Protein AF-A0A6S7HDP2-F1 (afdb_monomer_lite)

InterPro domains:
  IPR006730 Sestrin [PF04636] (97-173)
  IPR006730 Sestrin [PTHR12474] (50-173)
  IPR029032 AhpD-like [SSF69118] (102-172)

Organism: Paramuricea clavata (NCBI:txid317549)

Foldseek 3Di:
DPPPPVVVVCVCLDLVVLLLQCLDPDPVSNVVSLVSNLVVLVVCLVVVVLVSSVVCLVVLVQQLQPPLDPVSVVSSVVSLVVSVVSVHDHDDDPDDALDPVQPNVNDDDLRPDPDLLSVLSSVVCSVPVDDHSVLVVQSVPNVSSVVVVVVCCCQQPDDDDDDNVVSVVVVVD

pLDDT: mean 84.36, std 14.46, range [34.06, 97.25]

Radius of gyration: 18.59 Å; chains: 1; bounding box: 48×50×51 Å

Sequence (173 aa):
MNQGRKEYIKERDSLHSAILDVHSRDLPRRKYYLNLVCHRAKELASDRQSDVLKGHLPVVLRLASVCPFEDVRKECAKLLQDLKASGEKVPRRVYLGPSSFIPSKEIIPLNGNKDDTDSLLVETFLASGRLTHVHWLMGYHPQYLECFLNTHFYLMRAEGPLQFDWRCYIAIL

Secondary structure (DSSP, 8-state):
--STTTHHHHHHTSHHHHHHTT--S-HHHHHHHHHHHHHHHHHHHHTT-HHHHHHHHHHHHHHHHH-S-HHHHHHHHHHHHHHHHTT------S-SSS-TTS-TTTSPP-TT-TTHHHHHHHHHHHHHS---HHHHHHHTSHHHHHHHHHHHHHHHTSS-SS-HHHHHHHHH-

Structure (mmCIF, N/CA/C/O backbone):
data_AF-A0A6S7HDP2-F1
#
_entry.id   AF-A0A6S7HDP2-F1
#
loop_
_atom_site.group_PDB
_atom_site.id
_atom_site.type_symbol
_atom_site.label_atom_id
_atom_site.label_alt_id
_atom_site.label_comp_id
_atom_site.label_asym_id
_atom_site.label_entity_id
_atom_site.label_seq_id
_atom_site.pdbx_PDB_ins_code
_atom_site.Cartn_x
_atom_site.Cartn_y
_atom_site.Cartn_z
_atom_site.occupancy
_atom_site.B_iso_or_equiv
_atom_site.auth_seq_id
_atom_site.auth_comp_id
_atom_site.auth_asym_id
_atom_site.auth_atom_id
_atom_site.pdbx_PDB_model_num
ATOM 1 N N . MET A 1 1 ? -28.572 28.385 -7.589 1.00 34.88 1 MET A N 1
ATOM 2 C CA . MET A 1 1 ? -27.431 28.217 -8.520 1.00 34.88 1 MET A CA 1
ATOM 3 C C . MET A 1 1 ? -26.096 27.973 -7.786 1.00 34.88 1 MET A C 1
ATOM 5 O O . MET A 1 1 ? -25.082 28.521 -8.176 1.00 34.88 1 MET A O 1
ATOM 9 N N . ASN A 1 2 ? -26.068 27.144 -6.727 1.00 40.72 2 ASN A N 1
ATOM 10 C CA . ASN A 1 2 ? -24.854 26.893 -5.920 1.00 40.72 2 ASN A CA 1
ATOM 11 C C . ASN A 1 2 ? -24.764 25.438 -5.400 1.00 40.72 2 ASN A C 1
ATOM 13 O O . ASN A 1 2 ? -24.209 25.188 -4.335 1.00 40.72 2 ASN A O 1
ATOM 17 N N . GLN A 1 3 ? -25.318 24.470 -6.140 1.00 37.16 3 GLN A N 1
ATOM 18 C CA . GLN A 1 3 ? -25.275 23.053 -5.745 1.00 37.16 3 GLN A CA 1
ATOM 19 C C . GLN A 1 3 ? -24.031 22.329 -6.302 1.00 37.16 3 GLN A C 1
ATOM 21 O O . GLN A 1 3 ? -23.460 21.489 -5.620 1.00 37.16 3 GLN A O 1
ATOM 26 N N . GLY A 1 4 ? -23.529 22.725 -7.480 1.00 34.69 4 GLY A N 1
ATOM 27 C CA . GLY A 1 4 ? -22.454 22.000 -8.180 1.00 34.69 4 GLY A CA 1
ATOM 28 C C . GLY A 1 4 ? -21.023 22.235 -7.676 1.00 34.69 4 GLY A C 1
ATOM 29 O O . GLY A 1 4 ? -20.118 21.513 -8.068 1.00 34.69 4 GLY A O 1
ATOM 30 N N . ARG A 1 5 ? -20.772 23.221 -6.800 1.00 34.06 5 ARG A N 1
ATOM 31 C CA . ARG A 1 5 ? -19.403 23.537 -6.326 1.00 34.06 5 ARG A CA 1
ATOM 32 C C . ARG A 1 5 ? -19.006 22.808 -5.037 1.00 34.06 5 ARG A C 1
ATOM 34 O O . ARG A 1 5 ? -17.823 22.751 -4.721 1.00 34.06 5 ARG A O 1
ATOM 41 N N . LYS A 1 6 ? -19.974 22.251 -4.296 1.00 35.22 6 LYS A N 1
ATOM 42 C CA . LYS A 1 6 ? -19.721 21.494 -3.055 1.00 35.22 6 LYS A CA 1
ATOM 43 C C . LYS A 1 6 ? -19.399 20.015 -3.300 1.00 35.22 6 LYS A C 1
ATOM 45 O O . LYS A 1 6 ? -18.773 19.401 -2.444 1.00 35.22 6 LYS A O 1
ATOM 50 N N . GLU A 1 7 ? -19.783 19.457 -4.448 1.00 36.72 7 GLU A N 1
ATOM 51 C CA . GLU A 1 7 ? -19.495 18.056 -4.792 1.00 36.72 7 GLU A CA 1
ATOM 52 C C . GLU A 1 7 ? -18.032 17.858 -5.218 1.00 36.72 7 GLU A C 1
ATOM 54 O O . GLU A 1 7 ? -17.372 16.962 -4.703 1.00 36.72 7 GLU A O 1
ATOM 59 N N . TYR A 1 8 ? -17.467 18.779 -6.007 1.00 35.41 8 TYR A N 1
ATOM 60 C CA . TYR A 1 8 ? -16.063 18.712 -6.450 1.00 35.41 8 TYR A CA 1
ATOM 61 C C . TYR A 1 8 ? -15.020 18.824 -5.321 1.00 35.41 8 TYR A C 1
ATOM 63 O O . TYR A 1 8 ? -13.899 18.339 -5.466 1.00 35.41 8 TYR A O 1
ATOM 71 N N . ILE A 1 9 ? -15.357 19.462 -4.193 1.00 39.47 9 ILE A N 1
ATOM 72 C CA . ILE A 1 9 ? -14.437 19.608 -3.048 1.00 39.47 9 ILE A CA 1
ATOM 73 C C . ILE A 1 9 ? -14.498 18.369 -2.137 1.00 39.47 9 ILE A C 1
ATOM 75 O O . ILE A 1 9 ? -13.475 17.953 -1.599 1.00 39.47 9 ILE A O 1
ATOM 79 N N . LYS A 1 10 ? -15.658 17.700 -2.041 1.00 44.47 10 LYS A N 1
ATOM 80 C CA . LYS A 1 10 ? -15.807 16.458 -1.260 1.00 44.47 10 LYS A CA 1
ATOM 81 C C . LYS A 1 10 ? -14.978 15.292 -1.809 1.00 44.47 10 LYS A C 1
ATOM 83 O O . LYS A 1 10 ? -14.533 14.462 -1.023 1.00 44.47 10 LYS A O 1
ATOM 88 N N . GLU A 1 11 ? -14.744 15.229 -3.120 1.00 46.50 11 GLU A N 1
ATOM 89 C CA . GLU A 1 11 ? -13.929 14.165 -3.731 1.00 46.50 11 GLU A CA 1
ATOM 90 C C . GLU A 1 11 ? -12.430 14.302 -3.427 1.00 46.50 11 GLU A C 1
ATOM 92 O O . GLU A 1 11 ? -11.774 13.304 -3.114 1.00 46.50 11 GLU A O 1
ATOM 97 N N . ARG A 1 12 ? -11.885 15.530 -3.456 1.00 44.88 12 ARG A N 1
ATOM 98 C CA . ARG A 1 12 ? -10.464 15.786 -3.150 1.00 44.88 12 ARG A CA 1
ATOM 99 C C . ARG A 1 12 ? -10.124 15.711 -1.661 1.00 44.88 12 ARG A C 1
ATOM 101 O O . ARG A 1 12 ? -8.966 15.450 -1.347 1.00 44.88 12 ARG A O 1
ATOM 108 N N . ASP A 1 13 ? -11.115 15.832 -0.780 1.00 53.59 13 ASP A N 1
ATOM 109 C CA . ASP A 1 13 ? -10.972 15.685 0.678 1.00 53.59 13 ASP A CA 1
ATOM 110 C C . ASP A 1 13 ? -11.352 14.286 1.199 1.00 53.59 13 ASP A C 1
ATOM 112 O O . ASP A 1 13 ? -11.446 14.065 2.412 1.00 53.59 13 ASP A O 1
ATOM 116 N N . SER A 1 14 ? -11.595 13.334 0.294 1.00 74.50 14 SER A N 1
ATOM 117 C CA . SER A 1 14 ? -11.957 11.968 0.659 1.00 74.50 14 SER A CA 1
ATOM 118 C C . SER A 1 14 ? -10.799 11.239 1.354 1.00 74.50 14 SER A C 1
ATOM 120 O O . SER A 1 14 ? -9.619 11.474 1.093 1.00 74.50 14 SER A O 1
ATOM 122 N N . LEU A 1 15 ? -11.119 10.280 2.230 1.00 80.81 15 LEU A N 1
ATOM 123 C CA . LEU A 1 15 ? -10.102 9.403 2.826 1.00 80.81 15 LEU A CA 1
ATOM 124 C C . LEU A 1 15 ? -9.263 8.703 1.736 1.00 80.81 15 LEU A C 1
ATOM 126 O O . LEU A 1 15 ? -8.079 8.439 1.930 1.00 80.81 15 LEU A O 1
ATOM 130 N N . HIS A 1 16 ? -9.865 8.446 0.573 1.00 82.56 16 HIS A N 1
ATOM 131 C CA . HIS A 1 16 ? -9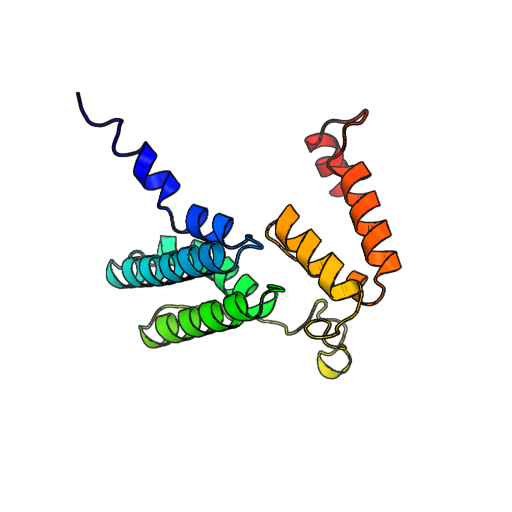.202 7.854 -0.581 1.00 82.56 16 HIS A CA 1
ATOM 132 C C . HIS A 1 16 ? -8.098 8.744 -1.167 1.00 82.56 16 HIS A C 1
ATOM 134 O O . HIS A 1 16 ? -6.973 8.270 -1.324 1.00 82.56 16 HIS A O 1
ATOM 140 N N . SER A 1 17 ? -8.384 10.018 -1.458 1.00 83.31 17 SER A N 1
ATOM 141 C CA . SER A 1 17 ? -7.381 10.947 -1.999 1.00 83.31 17 SER A CA 1
ATOM 142 C C . SER A 1 17 ? -6.245 11.177 -1.005 1.00 83.31 17 SER A C 1
ATOM 144 O O . SER A 1 17 ? -5.077 11.110 -1.383 1.00 83.31 17 SER A O 1
ATOM 146 N N . ALA A 1 18 ? -6.573 11.325 0.282 1.00 82.94 18 ALA A N 1
ATOM 147 C CA . ALA A 1 18 ? -5.572 11.479 1.331 1.00 82.94 18 ALA A CA 1
ATOM 148 C C . ALA A 1 18 ? -4.621 10.272 1.396 1.00 82.94 18 ALA A C 1
ATOM 150 O O . ALA A 1 18 ? -3.416 10.457 1.528 1.00 82.94 18 ALA A O 1
ATOM 151 N N . ILE A 1 19 ? -5.138 9.045 1.244 1.00 84.81 19 ILE A N 1
ATOM 152 C CA . ILE A 1 19 ? -4.326 7.819 1.178 1.00 84.81 19 ILE A CA 1
ATOM 153 C C . ILE A 1 19 ? -3.433 7.793 -0.072 1.00 84.81 19 ILE A C 1
ATOM 155 O O . ILE A 1 19 ? -2.290 7.345 0.014 1.00 84.81 19 ILE A O 1
ATOM 159 N N . LEU A 1 20 ? -3.924 8.257 -1.225 1.00 83.44 20 LEU A N 1
ATOM 160 C CA . LEU A 1 20 ? -3.129 8.321 -2.457 1.00 83.44 20 LEU A CA 1
ATOM 161 C C . LEU A 1 20 ? -1.955 9.300 -2.342 1.00 83.44 20 LEU A C 1
ATOM 163 O O . LEU A 1 20 ? -0.888 9.035 -2.889 1.00 83.44 20 LEU A O 1
ATOM 167 N N . ASP A 1 21 ? -2.115 10.381 -1.586 1.00 84.25 21 ASP A N 1
ATOM 168 C CA . ASP A 1 21 ? -1.072 11.390 -1.402 1.00 84.25 21 ASP A CA 1
ATOM 169 C C . ASP A 1 21 ? -0.031 11.031 -0.316 1.00 84.25 21 ASP A C 1
ATOM 171 O O . ASP A 1 21 ? 0.993 11.709 -0.183 1.00 84.25 21 ASP A O 1
ATOM 175 N N . VAL A 1 22 ? -0.222 9.930 0.429 1.00 85.50 22 VAL A N 1
ATOM 176 C CA . VAL A 1 22 ? 0.789 9.404 1.375 1.00 85.50 22 VAL A CA 1
ATOM 177 C C . VAL A 1 22 ? 2.055 8.922 0.645 1.00 85.50 22 VAL A C 1
ATOM 179 O O . VAL A 1 22 ? 3.131 8.867 1.243 1.00 85.50 22 VAL A O 1
ATOM 182 N N . HIS A 1 23 ? 1.973 8.634 -0.658 1.00 84.00 23 HIS A N 1
ATOM 183 C CA . HIS A 1 23 ? 3.071 8.138 -1.501 1.00 84.00 23 HIS A CA 1
ATOM 184 C C . HIS A 1 23 ? 4.116 9.212 -1.875 1.00 84.00 23 HIS A C 1
ATOM 186 O O . HIS A 1 23 ? 4.670 9.198 -2.968 1.00 84.00 23 HIS A O 1
ATOM 192 N N . SER A 1 24 ? 4.404 10.160 -0.983 1.00 85.25 24 SER A N 1
ATOM 193 C CA . SER A 1 24 ? 5.358 11.247 -1.224 1.00 85.25 24 SER A CA 1
ATOM 194 C C . SER A 1 24 ? 6.729 10.951 -0.612 1.00 85.25 24 SER A C 1
ATOM 196 O O . SER A 1 24 ? 6.823 10.541 0.548 1.00 85.25 24 SER A O 1
ATOM 198 N N . ARG A 1 25 ? 7.811 11.246 -1.349 1.00 85.31 25 ARG A N 1
ATOM 199 C CA . ARG A 1 25 ? 9.178 11.264 -0.789 1.00 85.31 25 ARG A CA 1
ATOM 200 C C . ARG A 1 25 ? 9.351 12.348 0.265 1.00 85.31 25 ARG A C 1
ATOM 202 O O . ARG A 1 25 ? 10.029 12.121 1.265 1.00 85.31 25 ARG A O 1
ATOM 209 N N . ASP A 1 26 ? 8.729 13.500 0.035 1.00 89.56 26 ASP A N 1
ATOM 210 C CA . ASP A 1 26 ? 8.846 14.662 0.905 1.00 89.56 26 ASP A CA 1
ATOM 211 C C . ASP A 1 26 ? 8.210 14.395 2.277 1.00 89.56 26 ASP A C 1
ATOM 213 O O . ASP A 1 26 ? 7.025 14.057 2.370 1.00 89.56 26 ASP A O 1
ATOM 217 N N . LEU A 1 27 ? 9.021 14.536 3.328 1.00 88.50 27 LEU A N 1
AT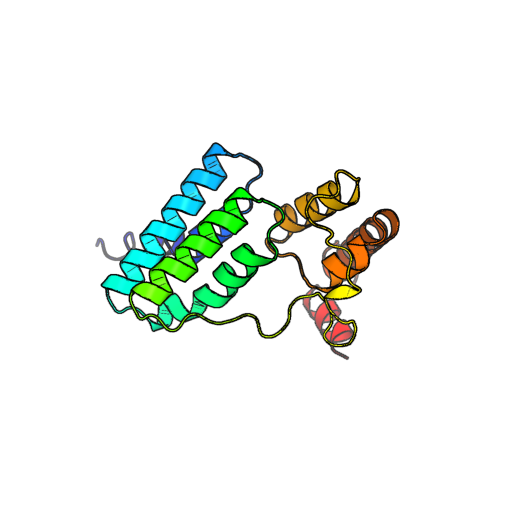OM 218 C CA . LEU A 1 27 ? 8.671 14.246 4.720 1.00 88.50 27 LEU A CA 1
ATOM 219 C C . LEU A 1 27 ? 7.548 15.168 5.235 1.00 88.50 27 LEU A C 1
ATOM 221 O O . LEU A 1 27 ? 6.536 14.641 5.704 1.00 88.50 27 LEU A O 1
ATOM 225 N N . PRO A 1 28 ? 7.666 16.511 5.143 1.00 90.25 28 PRO A N 1
ATOM 226 C CA . PRO A 1 28 ? 6.587 17.446 5.454 1.00 90.25 28 PRO A CA 1
ATOM 227 C C . PRO A 1 28 ? 5.261 17.093 4.784 1.00 90.25 28 PRO A C 1
ATOM 229 O O . PRO A 1 28 ? 4.243 16.963 5.471 1.00 90.25 28 PRO A O 1
ATOM 232 N N . ARG A 1 29 ? 5.276 16.881 3.462 1.00 90.56 29 ARG A N 1
ATOM 233 C CA . ARG A 1 29 ? 4.072 16.528 2.708 1.00 90.56 29 ARG A CA 1
ATOM 234 C C . ARG A 1 29 ? 3.474 15.212 3.198 1.00 90.56 29 ARG A C 1
ATOM 236 O O . ARG A 1 29 ? 2.293 15.168 3.531 1.00 90.56 29 ARG A O 1
ATOM 243 N N . ARG A 1 30 ? 4.279 14.154 3.317 1.00 91.81 30 ARG A N 1
ATOM 244 C CA . ARG A 1 30 ? 3.806 12.841 3.783 1.00 91.81 30 ARG A CA 1
ATOM 245 C C . ARG A 1 30 ? 3.219 12.912 5.192 1.00 91.81 30 ARG A C 1
ATOM 247 O O . ARG A 1 30 ? 2.145 12.366 5.430 1.00 91.81 30 ARG A O 1
ATOM 254 N N . LYS A 1 31 ? 3.867 13.639 6.107 1.00 91.12 31 LYS A N 1
ATOM 255 C CA . LYS A 1 31 ? 3.380 13.846 7.479 1.00 91.12 31 LYS A CA 1
ATOM 256 C C . LYS A 1 31 ? 2.040 14.582 7.510 1.00 91.12 31 LYS A C 1
ATOM 258 O O . LYS A 1 31 ? 1.162 14.206 8.283 1.00 91.12 31 LYS A O 1
ATOM 263 N N . TYR A 1 32 ? 1.865 15.600 6.667 1.00 91.62 32 TYR A N 1
ATOM 264 C CA . TYR A 1 32 ? 0.590 16.307 6.529 1.00 91.62 32 TYR A CA 1
ATOM 265 C C . TYR A 1 32 ? -0.540 15.355 6.113 1.00 91.62 32 TYR A C 1
ATOM 267 O O . TYR A 1 32 ? -1.564 15.288 6.795 1.00 91.62 32 TYR A O 1
ATOM 275 N N . TYR A 1 33 ? -0.331 14.556 5.062 1.00 91.31 33 TYR A N 1
ATOM 276 C CA . TYR A 1 33 ? -1.345 13.609 4.591 1.00 91.31 33 TYR A CA 1
ATOM 277 C C . TYR A 1 33 ? -1.601 12.458 5.567 1.00 91.31 33 TYR A C 1
ATOM 279 O O . TYR A 1 33 ? -2.749 12.063 5.740 1.00 91.31 33 TYR A O 1
ATOM 287 N N . LEU A 1 34 ? -0.582 11.965 6.277 1.00 92.25 34 LEU A N 1
ATOM 288 C CA . LEU A 1 34 ? -0.775 10.983 7.351 1.00 92.25 34 LEU A CA 1
ATOM 289 C C . LEU A 1 34 ? -1.666 11.530 8.471 1.00 92.25 34 LEU A C 1
ATOM 291 O O . LEU A 1 34 ? -2.604 10.856 8.895 1.00 92.25 34 LEU A O 1
ATOM 295 N N . ASN A 1 35 ? -1.424 12.767 8.910 1.00 91.94 35 ASN A N 1
ATOM 296 C CA . ASN A 1 35 ? -2.272 13.416 9.909 1.00 91.94 35 ASN A CA 1
ATOM 297 C C . ASN A 1 35 ? -3.707 13.595 9.401 1.00 91.94 35 ASN A C 1
ATOM 299 O O . ASN A 1 35 ? -4.654 13.364 10.153 1.00 91.94 35 ASN A O 1
ATOM 303 N N . LEU A 1 36 ? -3.871 13.953 8.124 1.00 91.69 36 LEU A N 1
ATOM 304 C CA . LEU A 1 36 ? -5.180 14.076 7.488 1.00 91.69 36 LEU A CA 1
ATOM 305 C C . LEU A 1 36 ? -5.919 12.729 7.451 1.00 91.69 36 LEU A C 1
ATOM 307 O O . LEU A 1 36 ? -7.082 12.667 7.844 1.00 91.69 36 LEU A O 1
ATOM 311 N N . VAL A 1 37 ? -5.242 11.643 7.062 1.00 91.75 37 VAL A N 1
ATOM 312 C CA . VAL A 1 37 ? -5.790 10.274 7.087 1.00 91.75 37 VAL A CA 1
ATOM 313 C C . VAL A 1 37 ? -6.232 9.896 8.501 1.00 91.75 37 VAL A C 1
ATOM 315 O O . VAL A 1 37 ? -7.351 9.416 8.682 1.00 91.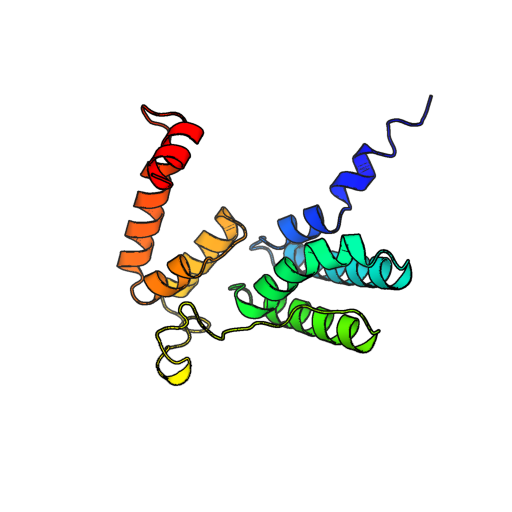75 37 VAL A O 1
ATOM 318 N N . CYS A 1 38 ? -5.399 10.155 9.512 1.00 91.75 38 CYS A N 1
ATOM 319 C CA . CYS A 1 38 ? -5.730 9.880 10.910 1.00 91.75 38 CYS A CA 1
ATOM 320 C C . CYS A 1 38 ? -6.948 10.679 11.393 1.00 91.75 38 CYS A C 1
ATOM 322 O O . CYS A 1 38 ? -7.836 10.110 12.028 1.00 91.75 38 CYS A O 1
ATOM 324 N N . HIS A 1 39 ? -7.010 11.977 11.084 1.00 91.12 39 HIS A N 1
ATOM 325 C CA . HIS A 1 39 ? -8.140 12.833 11.442 1.00 91.12 39 HIS A CA 1
ATOM 326 C C . HIS A 1 39 ? -9.436 12.337 10.792 1.00 91.12 39 HIS A C 1
ATOM 328 O O . HIS A 1 39 ? -10.421 12.095 11.486 1.00 91.12 39 HIS A O 1
ATOM 334 N N . ARG A 1 40 ? -9.425 12.116 9.471 1.00 88.56 40 ARG A N 1
ATOM 335 C CA . ARG A 1 40 ? -10.607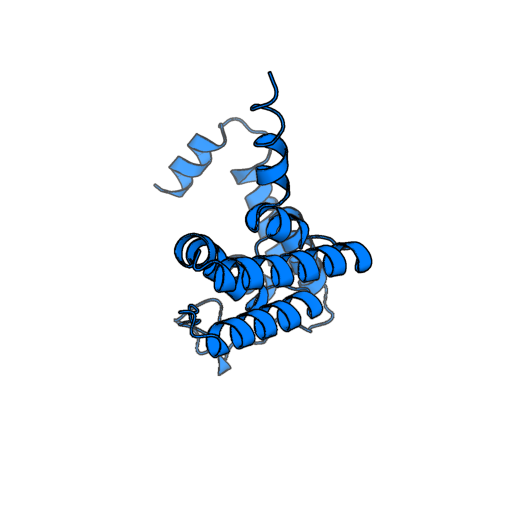 11.672 8.717 1.00 88.56 40 ARG A CA 1
ATOM 336 C C . ARG A 1 40 ? -11.081 10.288 9.137 1.00 88.56 40 ARG A C 1
ATOM 338 O O . ARG A 1 40 ? -12.278 10.071 9.267 1.00 88.56 40 ARG A O 1
ATOM 345 N N . ALA A 1 41 ? -10.171 9.354 9.396 1.00 89.12 41 ALA A N 1
ATOM 346 C CA . ALA A 1 41 ? -10.554 8.028 9.873 1.00 89.12 41 ALA A CA 1
ATOM 347 C C . ALA A 1 41 ? -11.254 8.082 11.246 1.00 89.12 41 ALA A C 1
ATOM 349 O O . ALA A 1 41 ? -12.218 7.350 11.464 1.00 89.12 41 ALA A O 1
ATOM 350 N N . LYS A 1 42 ? -10.811 8.968 12.151 1.00 89.50 42 LYS A N 1
ATOM 351 C CA . LYS A 1 42 ? -11.448 9.182 13.465 1.00 89.50 42 LYS A CA 1
ATOM 352 C C . LYS A 1 42 ? -12.791 9.905 13.358 1.00 89.50 42 LYS A C 1
ATOM 354 O O . LYS A 1 42 ? -13.730 9.545 14.065 1.00 89.50 42 LYS A O 1
ATOM 359 N N . GLU A 1 43 ? -12.897 10.881 12.462 1.00 89.31 43 GLU A N 1
ATOM 360 C CA . GLU A 1 43 ? -14.154 11.565 12.134 1.00 89.31 43 GLU A CA 1
ATOM 361 C C . GLU A 1 43 ? -15.195 10.566 11.607 1.00 89.31 43 GLU A C 1
ATOM 363 O O . GLU A 1 43 ? -16.278 10.460 12.171 1.00 89.31 43 GLU A O 1
ATOM 368 N N . LEU A 1 44 ? -14.827 9.719 10.637 1.00 86.31 44 LEU A N 1
ATOM 369 C CA . LEU A 1 44 ? -15.716 8.683 10.090 1.00 86.31 44 LEU A CA 1
ATOM 370 C C . LEU A 1 44 ? -16.158 7.649 11.136 1.00 86.31 44 LEU A C 1
ATOM 372 O O . LEU A 1 44 ? -17.299 7.184 11.094 1.00 86.31 44 LEU A O 1
ATOM 376 N N . ALA A 1 45 ? -15.274 7.294 12.073 1.00 85.94 45 ALA A N 1
ATOM 377 C CA . ALA A 1 45 ? -15.621 6.426 13.199 1.00 85.94 45 ALA A CA 1
ATOM 378 C C . ALA A 1 45 ? -16.611 7.109 14.164 1.00 85.94 45 ALA A C 1
ATOM 380 O O . ALA A 1 45 ? -17.535 6.471 14.665 1.00 85.94 45 ALA A O 1
ATOM 381 N N . SER A 1 46 ? -16.457 8.418 14.390 1.00 85.88 46 SER A N 1
ATOM 382 C CA . SER A 1 46 ? -17.327 9.201 15.282 1.00 85.88 46 SER A CA 1
ATOM 383 C C . SER A 1 46 ? -18.713 9.428 14.672 1.00 85.88 46 SER A C 1
ATOM 385 O O . SER A 1 46 ? -19.727 9.253 15.349 1.00 85.88 46 SER A O 1
ATOM 387 N N . ASP A 1 47 ? -18.762 9.707 13.368 1.00 83.94 47 ASP A N 1
ATOM 388 C CA . ASP A 1 47 ? -19.986 9.934 12.588 1.00 83.94 47 ASP A CA 1
ATOM 389 C C . ASP A 1 47 ? -20.761 8.639 12.276 1.00 83.94 47 ASP A C 1
ATOM 391 O O . ASP A 1 47 ? -21.751 8.658 11.542 1.00 83.94 47 ASP A O 1
ATOM 395 N N . ARG A 1 48 ? -20.320 7.493 12.819 1.00 76.81 48 ARG A N 1
ATOM 396 C CA . ARG A 1 48 ? -20.880 6.151 12.572 1.00 76.81 48 ARG A CA 1
ATOM 397 C C . ARG A 1 48 ? -20.914 5.759 11.089 1.00 76.81 48 ARG A C 1
ATOM 399 O O . ARG A 1 48 ? -21.681 4.878 10.698 1.00 76.81 48 ARG A O 1
ATOM 406 N N . GLN A 1 49 ? -20.041 6.331 10.259 1.00 77.81 49 GLN A N 1
ATOM 407 C CA . GLN A 1 49 ? -19.874 5.963 8.847 1.00 77.81 49 GLN A CA 1
ATOM 408 C C . GLN A 1 49 ? -18.963 4.734 8.698 1.00 77.81 49 GLN A C 1
ATOM 410 O O . GLN A 1 49 ? -17.999 4.716 7.926 1.00 77.81 49 GLN A O 1
ATOM 415 N N . SER A 1 50 ? -19.281 3.679 9.453 1.00 78.19 50 SER A N 1
ATOM 416 C CA . SER A 1 50 ? -18.445 2.481 9.578 1.00 78.19 50 SER A CA 1
ATOM 417 C C . SER A 1 50 ? -18.269 1.757 8.235 1.00 78.19 50 SER A C 1
ATOM 419 O O . SER A 1 50 ? -17.226 1.161 7.996 1.00 78.19 50 SER A O 1
ATOM 421 N N . ASP A 1 51 ? -19.226 1.844 7.307 1.00 82.06 51 ASP A N 1
ATOM 422 C CA . ASP A 1 51 ? -19.123 1.155 6.011 1.00 82.06 51 ASP A CA 1
ATOM 423 C C . ASP A 1 51 ? -18.117 1.806 5.055 1.00 82.06 51 ASP A C 1
ATOM 425 O O . ASP A 1 51 ? -17.320 1.104 4.429 1.00 82.06 51 ASP A O 1
ATOM 429 N N . VAL A 1 52 ? -18.073 3.142 5.010 1.00 84.50 52 VAL A N 1
ATOM 430 C CA . VAL A 1 52 ? -17.051 3.877 4.247 1.00 84.50 52 VAL A CA 1
ATOM 431 C C . VAL A 1 52 ? -15.675 3.614 4.853 1.00 84.50 52 VAL A C 1
ATOM 433 O O . VAL A 1 52 ? -14.727 3.283 4.139 1.00 84.50 52 VAL A O 1
ATOM 436 N N . LEU A 1 53 ? -15.572 3.675 6.185 1.00 87.19 53 LEU A N 1
ATOM 437 C CA . LEU A 1 53 ? -14.330 3.387 6.896 1.00 87.19 53 LEU A CA 1
ATOM 438 C C . LEU A 1 53 ? -13.831 1.962 6.604 1.00 87.19 53 LEU A C 1
ATOM 440 O O . LEU A 1 53 ? -12.672 1.791 6.217 1.00 87.19 53 LEU A O 1
ATOM 444 N N . LYS A 1 54 ? -14.704 0.947 6.699 1.00 87.94 54 LYS A N 1
ATOM 445 C CA . LYS A 1 54 ? -14.388 -0.464 6.401 1.00 87.94 54 LYS A CA 1
ATOM 446 C C . LYS A 1 54 ? -13.798 -0.659 5.007 1.00 87.94 54 LYS A C 1
ATOM 448 O O . LYS A 1 54 ? -12.893 -1.480 4.867 1.00 87.94 54 LYS A O 1
ATOM 453 N N . GLY A 1 55 ? -14.255 0.094 4.004 1.00 89.06 55 GLY A N 1
ATOM 454 C CA . GLY A 1 55 ? -13.699 0.042 2.647 1.00 89.06 55 GLY A CA 1
ATOM 455 C C . GLY A 1 55 ? -12.215 0.426 2.579 1.00 89.06 55 GLY A C 1
ATOM 456 O O . GLY A 1 55 ? -11.468 -0.100 1.752 1.00 89.06 55 GLY A O 1
ATOM 457 N N . HIS A 1 56 ? 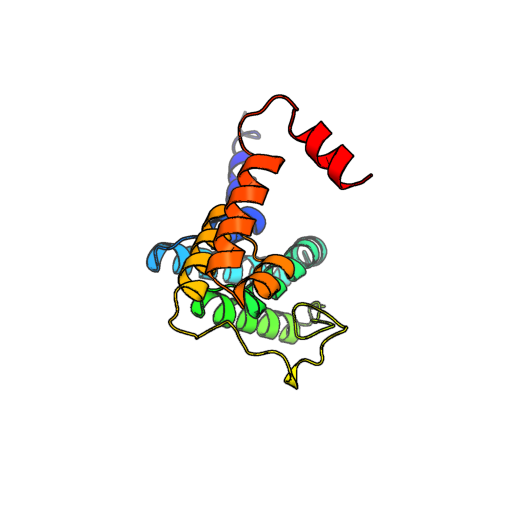-11.752 1.284 3.491 1.00 90.19 56 HIS A N 1
ATOM 458 C CA . HIS A 1 56 ? -10.381 1.799 3.507 1.00 90.19 56 HIS A CA 1
ATOM 459 C C . HIS A 1 56 ? -9.458 1.102 4.516 1.00 90.19 56 HIS A C 1
ATOM 461 O O . HIS A 1 56 ? -8.238 1.101 4.321 1.00 90.19 56 HIS A O 1
ATOM 467 N N . LEU A 1 57 ? -9.997 0.447 5.551 1.00 92.06 57 LEU A N 1
ATOM 468 C CA . LEU A 1 57 ? -9.189 -0.248 6.564 1.00 92.06 57 LEU A CA 1
ATOM 469 C C . LEU A 1 57 ? -8.196 -1.285 5.999 1.00 92.06 57 LEU A C 1
ATOM 471 O O . LEU A 1 57 ? -7.073 -1.337 6.502 1.00 92.06 57 LEU A O 1
ATOM 475 N N . PRO A 1 58 ? -8.509 -2.079 4.951 1.00 91.94 58 PRO A N 1
ATOM 476 C CA . PRO A 1 58 ? -7.528 -2.985 4.351 1.00 91.94 58 PRO A CA 1
ATOM 477 C C . PRO A 1 58 ? -6.322 -2.256 3.750 1.00 91.94 58 PRO A C 1
ATOM 479 O O . PRO A 1 58 ? -5.202 -2.770 3.776 1.00 91.94 58 PRO A O 1
ATOM 482 N N . VAL A 1 59 ? -6.532 -1.051 3.213 1.00 91.75 59 VAL A N 1
ATOM 483 C CA . VAL A 1 59 ? -5.452 -0.225 2.665 1.00 91.75 59 VAL A CA 1
ATOM 484 C C . VAL A 1 59 ? -4.581 0.321 3.791 1.00 91.75 59 VAL A C 1
ATOM 486 O O . VAL A 1 59 ? -3.361 0.197 3.714 1.00 91.75 59 VAL A O 1
ATOM 489 N N . VAL A 1 60 ? -5.192 0.825 4.867 1.00 93.19 60 VAL A N 1
ATOM 490 C CA . VAL A 1 60 ? -4.471 1.289 6.065 1.00 93.19 60 VAL A CA 1
ATOM 491 C C . VAL A 1 60 ? -3.679 0.143 6.708 1.00 93.19 60 VAL A C 1
ATOM 493 O O . VAL A 1 60 ? -2.507 0.315 7.034 1.00 93.19 60 VAL A O 1
ATOM 496 N N . LEU A 1 61 ? -4.261 -1.057 6.811 1.00 93.44 61 LEU A N 1
ATOM 497 C CA . LEU A 1 61 ? -3.574 -2.262 7.296 1.00 93.44 61 LEU A CA 1
ATOM 498 C C . LEU A 1 61 ? -2.376 -2.641 6.420 1.00 93.44 61 LEU A C 1
ATOM 500 O O . LEU A 1 61 ? -1.315 -3.011 6.932 1.00 93.44 61 LEU A O 1
ATOM 504 N N . ARG A 1 62 ? -2.520 -2.540 5.095 1.00 90.94 62 ARG A N 1
ATOM 505 C CA . ARG A 1 62 ? -1.416 -2.774 4.159 1.00 90.94 62 ARG A CA 1
ATOM 506 C C . ARG A 1 62 ? -0.299 -1.750 4.357 1.00 90.94 62 ARG A C 1
ATOM 508 O O . ARG A 1 62 ? 0.860 -2.145 4.425 1.00 90.94 62 ARG A O 1
ATOM 515 N N . LEU A 1 63 ? -0.631 -0.465 4.485 1.00 91.75 63 LEU A N 1
ATOM 516 C CA . LEU A 1 63 ? 0.351 0.593 4.738 1.00 91.75 63 LEU A CA 1
ATOM 517 C C . LEU A 1 63 ? 1.074 0.383 6.074 1.00 91.75 63 LEU A C 1
ATOM 519 O O . LEU A 1 63 ? 2.299 0.445 6.110 1.00 91.75 63 LEU A O 1
ATOM 523 N N . ALA A 1 64 ? 0.346 0.015 7.131 1.00 92.50 64 ALA A N 1
ATOM 524 C CA . ALA A 1 64 ? 0.915 -0.297 8.443 1.00 92.50 64 ALA A CA 1
ATOM 525 C C . ALA A 1 64 ? 1.940 -1.447 8.409 1.00 92.50 64 ALA A C 1
ATOM 527 O O . ALA A 1 64 ? 2.867 -1.478 9.213 1.00 92.50 64 ALA A O 1
ATOM 528 N N . SER A 1 65 ? 1.776 -2.405 7.491 1.00 88.25 65 SER A N 1
ATOM 529 C CA . SER A 1 65 ? 2.563 -3.644 7.479 1.00 88.25 65 SER A CA 1
ATOM 530 C C . SER A 1 65 ? 3.640 -3.717 6.397 1.00 88.25 65 SER A C 1
ATOM 532 O O . SER A 1 65 ? 4.642 -4.398 6.602 1.00 88.25 65 SER A O 1
ATOM 534 N N . VAL A 1 66 ? 3.438 -3.062 5.252 1.00 86.50 66 VAL A N 1
ATOM 535 C CA . VAL A 1 66 ? 4.231 -3.292 4.029 1.00 86.50 66 VAL A CA 1
ATOM 536 C C . VAL A 1 66 ? 4.809 -1.997 3.443 1.00 86.50 66 VAL A C 1
ATOM 538 O O . VAL A 1 66 ? 5.669 -2.060 2.574 1.00 86.50 66 VAL A O 1
ATOM 541 N N . CYS A 1 67 ? 4.375 -0.813 3.891 1.00 89.75 67 CYS A N 1
ATOM 542 C CA . CYS A 1 67 ? 4.933 0.451 3.392 1.00 89.75 67 CYS A CA 1
ATOM 543 C C . CYS A 1 67 ? 6.451 0.514 3.650 1.00 89.75 67 CYS A C 1
ATOM 545 O O . CYS A 1 67 ? 6.852 0.165 4.762 1.00 89.75 67 CYS A O 1
ATOM 547 N N . PRO A 1 68 ? 7.292 0.967 2.699 1.00 89.62 68 PRO A N 1
ATOM 548 C CA . PRO A 1 68 ? 8.735 1.093 2.924 1.00 89.62 68 PRO A CA 1
ATOM 549 C C . PRO A 1 68 ? 9.075 2.209 3.927 1.00 89.62 68 PRO A C 1
ATOM 551 O O . PRO A 1 68 ? 10.053 2.109 4.666 1.00 89.62 68 PRO A O 1
ATOM 554 N N . PHE A 1 69 ? 8.221 3.229 4.044 1.00 90.56 69 PHE A N 1
ATOM 555 C CA . PHE A 1 69 ? 8.394 4.334 4.986 1.00 90.56 69 PHE A CA 1
ATOM 556 C C . PHE A 1 69 ? 7.994 3.943 6.415 1.00 90.56 69 PHE A C 1
ATOM 558 O O . PHE A 1 69 ? 6.841 3.598 6.689 1.00 90.56 69 PHE A O 1
ATOM 565 N N . GLU A 1 70 ? 8.945 4.016 7.347 1.00 89.75 70 GLU A N 1
ATOM 566 C CA . GLU A 1 70 ? 8.734 3.633 8.747 1.00 89.75 70 GLU A CA 1
ATOM 567 C C . GLU A 1 70 ? 7.714 4.526 9.467 1.00 89.75 70 GLU A C 1
ATOM 569 O O . GLU A 1 70 ? 6.902 4.024 10.247 1.00 89.75 70 GLU A O 1
ATOM 574 N N . ASP A 1 71 ? 7.714 5.828 9.181 1.00 91.56 71 ASP A N 1
ATOM 575 C CA . ASP A 1 71 ? 6.762 6.791 9.739 1.00 91.56 71 ASP A CA 1
ATOM 576 C C . ASP A 1 71 ? 5.319 6.438 9.356 1.00 91.56 71 ASP A C 1
ATOM 578 O O . ASP A 1 71 ? 4.447 6.377 10.222 1.00 91.56 71 ASP A O 1
ATOM 582 N N . VAL A 1 72 ? 5.085 6.081 8.089 1.00 92.94 72 VAL A N 1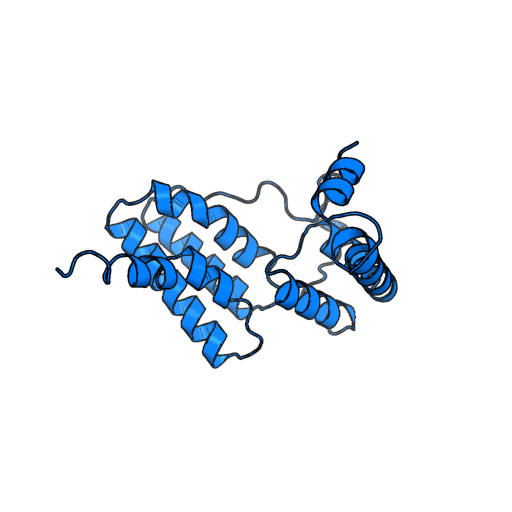
ATOM 583 C CA . VAL A 1 72 ? 3.774 5.610 7.618 1.00 92.94 72 VAL A CA 1
ATOM 584 C C . VAL A 1 72 ? 3.366 4.331 8.346 1.00 92.94 72 VAL A C 1
ATOM 586 O O . VAL A 1 72 ? 2.228 4.222 8.803 1.00 92.94 72 VAL A O 1
ATOM 589 N N . ARG A 1 73 ? 4.286 3.364 8.491 1.00 92.56 73 ARG A N 1
ATOM 590 C CA . ARG A 1 73 ? 3.986 2.098 9.180 1.00 92.56 73 ARG A CA 1
ATOM 591 C C . ARG A 1 73 ? 3.535 2.336 10.621 1.00 92.56 73 ARG A C 1
ATOM 593 O O . ARG A 1 73 ? 2.504 1.801 11.031 1.00 92.56 73 ARG A O 1
ATOM 600 N N . LYS A 1 74 ? 4.287 3.147 11.372 1.00 93.81 74 LYS A N 1
ATOM 601 C CA . LYS A 1 74 ? 4.011 3.451 12.785 1.00 93.81 74 LYS A CA 1
ATOM 602 C C . LYS A 1 74 ? 2.683 4.182 12.963 1.00 93.81 74 LYS A C 1
ATOM 604 O O . LYS A 1 74 ? 1.862 3.745 13.768 1.00 93.81 74 LYS A O 1
ATOM 609 N N . GLU A 1 75 ? 2.446 5.240 12.190 1.00 94.44 75 GLU A N 1
ATOM 610 C CA . GLU A 1 75 ? 1.220 6.037 12.312 1.00 94.44 75 GLU A CA 1
ATOM 611 C C . GLU A 1 75 ? -0.023 5.248 11.885 1.00 94.44 75 GLU A C 1
ATOM 613 O O . GLU A 1 75 ? -1.032 5.257 12.591 1.00 94.44 75 GLU A O 1
ATOM 618 N N . CYS A 1 76 ? 0.045 4.476 10.794 1.00 94.50 76 CYS A N 1
ATOM 619 C CA . CYS A 1 76 ? -1.069 3.613 10.400 1.00 94.50 76 CYS A CA 1
ATOM 620 C C . CYS A 1 76 ? -1.321 2.492 11.422 1.00 94.50 76 CYS A C 1
ATOM 622 O O . CYS A 1 76 ? -2.476 2.180 11.703 1.00 94.50 76 CYS A O 1
ATOM 624 N N . ALA A 1 77 ? -0.278 1.893 12.009 1.00 94.81 77 ALA A N 1
ATOM 625 C CA . ALA A 1 77 ? -0.446 0.881 13.055 1.00 94.81 77 ALA A CA 1
ATOM 626 C C . ALA A 1 77 ? -1.128 1.464 14.301 1.00 94.81 77 ALA A C 1
ATOM 628 O O . ALA A 1 77 ? -2.057 0.853 14.833 1.00 94.81 77 ALA A O 1
ATOM 629 N N . LYS A 1 78 ? -0.714 2.666 14.719 1.00 95.81 78 LYS A N 1
ATOM 630 C CA . LYS A 1 78 ? -1.335 3.406 15.821 1.00 95.81 78 LYS A CA 1
ATOM 631 C C . LYS A 1 78 ? -2.798 3.733 15.525 1.00 95.81 78 LYS A C 1
ATOM 633 O O . LYS A 1 78 ? -3.657 3.460 16.353 1.00 95.81 78 LYS A O 1
ATOM 638 N N . LEU A 1 79 ? -3.104 4.223 14.323 1.00 94.50 79 LEU A N 1
ATOM 639 C CA . LEU A 1 79 ? -4.480 4.500 13.907 1.00 94.50 79 LEU A CA 1
ATOM 640 C C . LEU A 1 79 ? -5.373 3.254 14.004 1.00 94.50 79 LEU A C 1
ATOM 642 O O . LEU A 1 79 ? -6.491 3.330 14.505 1.00 94.50 79 LEU A O 1
ATOM 646 N N . LEU A 1 80 ? -4.887 2.095 13.558 1.00 94.94 80 LEU A N 1
ATOM 647 C CA . LEU A 1 80 ? -5.646 0.843 13.644 1.00 94.94 80 LEU A CA 1
ATOM 648 C C . LEU A 1 80 ? -5.865 0.391 15.094 1.00 94.94 80 LEU A C 1
ATOM 650 O O . LEU A 1 80 ? -6.916 -0.172 15.399 1.00 94.94 80 LEU A O 1
ATOM 654 N N . GLN A 1 81 ? -4.899 0.631 15.983 1.00 94.62 81 GLN A N 1
ATOM 655 C CA . GLN A 1 81 ? -5.051 0.373 17.417 1.00 94.62 81 GLN A CA 1
ATOM 656 C C . GLN A 1 81 ? -6.091 1.304 18.046 1.00 94.62 81 GLN A C 1
ATOM 658 O O . GLN A 1 81 ? -6.975 0.813 18.747 1.00 94.62 81 GLN A O 1
ATOM 663 N N . ASP A 1 82 ? -6.036 2.603 17.737 1.00 93.50 82 ASP A N 1
ATOM 664 C CA . ASP A 1 82 ? -7.001 3.605 18.203 1.00 93.50 82 ASP A CA 1
ATOM 665 C C . ASP A 1 82 ? -8.427 3.224 17.773 1.00 93.50 82 ASP A C 1
ATOM 667 O O . ASP A 1 82 ? -9.329 3.142 18.603 1.00 93.50 82 ASP A O 1
ATOM 671 N N . LEU A 1 83 ? -8.625 2.904 16.490 1.00 92.88 83 LEU A N 1
ATOM 672 C CA . LEU A 1 83 ? -9.935 2.512 15.956 1.00 92.88 83 LEU A CA 1
ATOM 673 C C . LEU A 1 83 ? -10.459 1.222 16.596 1.00 92.88 83 LEU A C 1
ATOM 675 O O . LEU A 1 83 ? -11.642 1.119 16.922 1.00 92.88 83 LEU A O 1
ATOM 679 N N . LYS A 1 84 ? -9.576 0.246 16.828 1.00 92.56 84 LYS A N 1
ATOM 680 C CA . LYS A 1 84 ? -9.937 -0.991 17.527 1.00 92.56 84 LYS A CA 1
ATOM 681 C C . LYS A 1 84 ? -10.351 -0.718 18.977 1.00 92.56 84 LYS A C 1
ATOM 683 O O . LYS A 1 84 ? -11.297 -1.341 19.453 1.00 92.56 84 LYS A O 1
ATOM 688 N N . ALA A 1 85 ? -9.673 0.200 19.669 1.00 92.38 85 ALA A N 1
ATOM 689 C CA . ALA A 1 85 ? -10.026 0.612 21.029 1.00 92.38 85 ALA A CA 1
ATOM 690 C C . ALA A 1 85 ? -11.368 1.363 21.081 1.00 92.38 85 ALA A C 1
ATOM 692 O O . ALA A 1 85 ? -12.116 1.210 22.042 1.00 92.38 85 ALA A O 1
ATOM 693 N N . SER A 1 86 ? -11.711 2.105 20.025 1.00 88.31 86 SER A N 1
ATOM 694 C CA . SER A 1 86 ? -13.020 2.749 19.856 1.00 88.31 86 SER A CA 1
ATOM 695 C C . SER A 1 86 ? -14.161 1.782 19.499 1.00 88.31 86 SER A C 1
ATOM 697 O O . SER A 1 86 ? -15.306 2.213 19.403 1.00 88.31 86 SER A O 1
ATOM 699 N N . GLY A 1 87 ? -13.883 0.484 19.323 1.00 86.94 87 GLY A N 1
ATOM 700 C CA . GLY A 1 87 ? -14.890 -0.544 19.040 1.00 86.94 87 GLY A CA 1
ATOM 701 C C . GLY A 1 87 ? -15.121 -0.842 17.554 1.00 86.94 87 GLY A C 1
ATOM 702 O O . GLY A 1 87 ? -16.004 -1.639 17.229 1.00 86.94 87 GLY A O 1
ATOM 703 N N . GLU A 1 88 ? -14.328 -0.265 16.645 1.00 89.38 88 GLU A N 1
ATOM 704 C CA . GLU A 1 88 ? -14.438 -0.556 15.213 1.00 89.38 88 GLU A CA 1
ATOM 705 C C . GLU A 1 88 ? -13.882 -1.942 14.861 1.00 89.38 88 GLU A C 1
ATOM 707 O O . GLU A 1 88 ? -12.871 -2.420 15.394 1.00 89.38 88 GLU A O 1
ATOM 712 N N . LYS A 1 89 ? -14.527 -2.599 13.892 1.00 88.56 89 LYS A N 1
ATOM 713 C CA . LYS A 1 89 ? -14.100 -3.913 13.389 1.00 88.56 89 LYS A CA 1
ATOM 714 C C . LYS A 1 89 ? -12.929 -3.758 12.423 1.00 88.56 89 LYS A C 1
ATOM 716 O O . LYS A 1 89 ? -13.106 -3.673 11.210 1.00 88.56 89 LYS A O 1
ATOM 721 N N . VAL A 1 90 ? -11.721 -3.760 12.974 1.00 91.44 90 VAL A N 1
ATOM 722 C CA . VAL A 1 90 ? -10.484 -3.651 12.196 1.00 91.44 90 VAL A CA 1
ATOM 723 C C . VAL A 1 90 ? -10.082 -5.004 11.582 1.00 91.44 90 VAL A C 1
ATOM 725 O O . VAL A 1 90 ? -10.013 -6.003 12.308 1.00 91.44 90 VAL A O 1
ATOM 728 N N . PRO A 1 91 ? -9.783 -5.075 10.267 1.00 91.19 91 PRO A N 1
ATOM 729 C CA . PRO A 1 91 ? -9.266 -6.287 9.644 1.00 91.19 91 PRO A CA 1
ATOM 730 C C . PRO A 1 91 ? -7.910 -6.670 10.244 1.00 91.19 91 PRO A C 1
ATOM 732 O O . PRO A 1 91 ? -7.069 -5.818 10.529 1.00 91.19 91 PRO A O 1
ATOM 735 N N . ARG A 1 92 ? -7.677 -7.975 10.401 1.00 90.06 92 ARG A N 1
ATOM 736 C CA . ARG A 1 92 ? -6.394 -8.519 10.860 1.00 90.06 92 ARG A CA 1
ATOM 737 C C . ARG A 1 92 ? -5.647 -9.175 9.712 1.00 90.06 92 ARG A C 1
ATOM 739 O O . ARG A 1 92 ? -6.251 -9.787 8.832 1.00 90.06 92 ARG A O 1
ATOM 746 N N . ARG A 1 93 ? -4.320 -9.104 9.759 1.00 85.12 93 ARG A N 1
ATOM 747 C CA . ARG A 1 93 ? -3.476 -9.852 8.831 1.00 85.12 93 ARG A CA 1
ATOM 748 C C . ARG A 1 93 ? -3.584 -11.343 9.157 1.00 85.12 93 ARG A C 1
ATOM 750 O O . ARG A 1 93 ? -3.375 -11.727 10.302 1.00 85.12 93 ARG A O 1
ATOM 757 N N . VAL A 1 94 ? -3.928 -12.161 8.164 1.00 83.62 94 VAL A N 1
ATOM 758 C CA . VAL A 1 94 ? -4.033 -13.622 8.335 1.00 83.62 94 VAL A CA 1
ATOM 759 C C . VAL A 1 94 ? -2.651 -14.278 8.299 1.00 83.62 94 VAL A C 1
ATOM 761 O O . VAL A 1 94 ? -2.413 -15.234 9.025 1.00 83.62 94 VAL A O 1
ATOM 764 N N . TYR A 1 95 ? -1.729 -13.733 7.500 1.00 80.12 95 TYR A N 1
ATOM 765 C CA . TYR A 1 95 ? -0.402 -14.301 7.291 1.00 80.12 95 TYR A CA 1
ATOM 766 C C . TYR A 1 95 ? 0.710 -13.247 7.368 1.00 80.12 95 TYR A C 1
ATOM 768 O O . TYR A 1 95 ? 0.577 -12.154 6.807 1.00 80.12 95 TYR A O 1
ATOM 776 N N . LEU A 1 96 ? 1.816 -13.577 8.041 1.00 76.50 96 LEU A N 1
ATOM 777 C CA . LEU A 1 96 ? 3.025 -12.755 8.092 1.00 76.50 96 LEU A CA 1
ATOM 778 C C . LEU A 1 96 ? 4.025 -13.227 7.031 1.00 76.50 96 LEU A C 1
ATOM 780 O O . LEU A 1 96 ? 4.822 -14.128 7.267 1.00 76.50 96 LEU A O 1
ATOM 784 N N . GLY A 1 97 ? 3.982 -12.598 5.860 1.00 76.81 97 GLY A N 1
ATOM 785 C CA . GLY A 1 97 ? 4.958 -12.824 4.797 1.00 76.81 97 GLY A CA 1
ATOM 786 C C . GLY A 1 97 ? 4.346 -12.763 3.397 1.00 76.81 97 GLY A C 1
ATOM 787 O O . GLY A 1 97 ? 3.128 -12.616 3.261 1.00 76.81 97 GLY A O 1
ATOM 788 N N . PRO A 1 98 ? 5.181 -12.858 2.351 1.00 77.44 98 PRO A N 1
ATOM 789 C CA . PRO A 1 98 ? 4.736 -12.876 0.961 1.00 77.44 98 PRO A CA 1
ATOM 790 C C . PRO A 1 98 ? 3.981 -14.158 0.566 1.00 77.44 98 PRO A C 1
ATOM 792 O O . PRO A 1 98 ? 3.090 -14.085 -0.279 1.00 77.44 98 PRO A O 1
ATOM 795 N N . SER A 1 99 ? 4.293 -15.310 1.177 1.00 79.88 99 SER A N 1
ATOM 796 C CA . SER A 1 99 ? 3.736 -16.622 0.811 1.00 79.88 99 SER A CA 1
ATOM 797 C C . SER A 1 99 ? 3.398 -17.472 2.032 1.00 79.88 99 SER A C 1
ATOM 799 O O . SER A 1 99 ? 4.239 -17.626 2.912 1.00 79.88 99 SER A O 1
ATOM 801 N N . SER A 1 100 ? 2.209 -18.088 2.038 1.00 82.88 100 SER A N 1
ATOM 802 C CA . SER A 1 100 ? 1.785 -19.035 3.083 1.00 82.88 100 SER A CA 1
ATOM 803 C C . SER A 1 100 ? 2.572 -20.351 3.079 1.00 82.88 100 SER A C 1
ATOM 805 O O . SER A 1 100 ? 2.461 -21.114 4.034 1.00 82.88 100 SER A O 1
ATOM 807 N N . PHE A 1 101 ? 3.326 -20.632 2.011 1.00 83.19 101 PHE A N 1
ATOM 808 C CA . PHE A 1 101 ? 4.109 -21.863 1.866 1.00 83.19 101 PHE A CA 1
ATOM 809 C C . PHE A 1 101 ? 5.483 -21.792 2.540 1.00 83.19 101 PHE A C 1
ATOM 811 O O . PHE A 1 101 ? 6.101 -22.830 2.744 1.00 83.19 101 PHE A O 1
ATOM 818 N N . ILE A 1 102 ? 5.967 -20.590 2.872 1.00 82.00 102 ILE A N 1
ATOM 819 C CA . ILE A 1 102 ? 7.301 -20.379 3.445 1.00 82.00 102 ILE A CA 1
ATOM 820 C C . ILE A 1 102 ? 7.123 -19.839 4.862 1.00 82.00 102 ILE A C 1
ATOM 822 O O . ILE A 1 102 ? 6.698 -18.690 4.982 1.00 82.00 102 ILE A O 1
ATOM 826 N N . PRO A 1 103 ? 7.421 -20.606 5.925 1.00 83.81 103 PRO A N 1
ATOM 827 C CA . PRO A 1 103 ? 7.226 -20.168 7.304 1.00 83.81 103 PRO A CA 1
ATOM 828 C C . PRO A 1 103 ? 7.888 -18.817 7.592 1.00 83.81 103 PRO A C 1
ATOM 830 O O . PRO A 1 103 ? 9.049 -18.610 7.265 1.00 83.81 103 PRO A O 1
ATOM 833 N N . SER A 1 104 ? 7.196 -17.909 8.290 1.00 78.75 104 SER A N 1
ATOM 834 C CA . SER A 1 104 ? 7.688 -16.541 8.550 1.00 78.75 104 SER A CA 1
ATOM 835 C C . SER A 1 104 ? 9.068 -16.465 9.217 1.00 78.75 104 SER A C 1
ATOM 837 O O . SER A 1 104 ? 9.733 -15.443 9.111 1.00 78.75 104 SER A O 1
ATOM 839 N N . LYS A 1 105 ? 9.489 -17.520 9.926 1.00 81.81 105 LYS A N 1
ATOM 840 C CA . LYS A 1 105 ? 10.804 -17.605 10.583 1.00 81.81 105 LYS A CA 1
ATOM 841 C C . LYS A 1 105 ? 11.957 -17.827 9.600 1.00 81.81 105 LYS A C 1
ATOM 843 O O . LYS A 1 105 ? 13.090 -17.512 9.932 1.00 81.81 105 LYS A O 1
ATOM 848 N N . GLU A 1 106 ? 11.664 -18.375 8.425 1.00 83.06 106 GLU A N 1
ATOM 849 C CA . GLU A 1 106 ? 12.633 -18.629 7.351 1.00 83.06 106 GLU A CA 1
ATOM 850 C C . GLU A 1 106 ? 12.759 -17.428 6.406 1.00 83.06 106 GLU A C 1
ATOM 852 O O . GLU A 1 106 ? 13.628 -17.381 5.541 1.00 83.06 106 GLU A O 1
ATOM 857 N N . ILE A 1 107 ? 11.884 -16.437 6.573 1.00 78.44 107 ILE A N 1
ATOM 858 C CA . ILE A 1 107 ? 11.812 -15.256 5.727 1.00 78.44 107 ILE A CA 1
ATOM 859 C C . ILE A 1 107 ? 12.711 -14.173 6.313 1.00 78.44 107 ILE A C 1
ATOM 861 O O . ILE A 1 107 ? 12.454 -13.653 7.400 1.00 78.44 107 ILE A O 1
ATOM 865 N N . ILE A 1 108 ? 13.738 -13.787 5.560 1.00 77.94 108 ILE A N 1
ATOM 866 C CA . ILE A 1 108 ? 14.588 -12.652 5.920 1.00 77.94 108 ILE A CA 1
ATOM 867 C C . ILE A 1 108 ? 13.755 -11.364 5.754 1.00 77.94 108 ILE A C 1
ATOM 869 O O . ILE A 1 108 ? 13.139 -11.169 4.696 1.00 77.94 108 ILE A O 1
ATOM 873 N N . PRO A 1 109 ? 13.679 -10.483 6.768 1.00 74.06 109 PRO A N 1
ATOM 874 C CA . PRO A 1 109 ? 13.015 -9.193 6.620 1.00 74.06 109 PRO A CA 1
ATOM 875 C C . PRO A 1 109 ? 13.741 -8.349 5.567 1.00 74.06 109 PRO A C 1
ATOM 877 O O . PRO A 1 109 ? 14.949 -8.167 5.667 1.00 74.06 109 PRO A O 1
ATOM 880 N N . LEU A 1 110 ? 13.019 -7.826 4.570 1.00 71.06 110 LEU A N 1
ATOM 881 C CA . LEU A 1 110 ? 13.620 -6.886 3.608 1.00 71.06 110 LEU A CA 1
ATOM 882 C C . LEU A 1 110 ? 13.688 -5.466 4.177 1.00 71.06 110 LEU A C 1
ATOM 884 O O . LEU A 1 110 ? 14.640 -4.755 3.908 1.00 71.06 110 LEU A O 1
ATOM 888 N N . ASN A 1 111 ? 12.708 -5.075 5.002 1.00 67.00 111 ASN A N 1
ATOM 889 C CA . ASN A 1 111 ? 12.686 -3.752 5.627 1.00 67.00 111 ASN A CA 1
ATOM 890 C C . ASN A 1 111 ? 13.896 -3.562 6.550 1.00 67.00 111 ASN A C 1
ATOM 892 O O . ASN A 1 111 ? 13.982 -4.242 7.577 1.00 67.00 111 ASN A O 1
ATOM 896 N N . GLY A 1 112 ? 14.728 -2.561 6.256 1.00 60.44 112 GLY A N 1
ATOM 897 C CA . GLY A 1 112 ? 15.846 -2.164 7.113 1.00 60.44 112 GLY A CA 1
ATOM 898 C C . GLY A 1 112 ? 17.203 -2.704 6.667 1.00 60.44 112 GLY A C 1
ATOM 899 O O . GLY A 1 112 ? 18.193 -2.455 7.360 1.00 60.44 112 GLY A O 1
ATOM 900 N N . ASN A 1 113 ? 17.266 -3.384 5.520 1.00 60.31 113 ASN A N 1
ATOM 901 C CA . ASN A 1 113 ? 18.530 -3.712 4.872 1.00 60.31 113 ASN A CA 1
ATOM 902 C C . ASN A 1 113 ? 18.931 -2.512 4.009 1.00 60.31 113 ASN A C 1
ATOM 904 O O . ASN A 1 113 ? 18.266 -2.200 3.029 1.00 60.31 113 ASN A O 1
ATOM 908 N N . LYS A 1 114 ? 20.013 -1.819 4.381 1.00 58.53 114 LYS A N 1
ATOM 909 C CA . LYS A 1 114 ? 20.505 -0.593 3.717 1.00 58.53 114 LYS A CA 1
ATOM 910 C C . LYS A 1 114 ? 21.166 -0.862 2.352 1.00 58.53 114 LYS A C 1
ATOM 912 O O . LYS A 1 114 ? 22.179 -0.247 2.030 1.00 58.53 114 LYS A O 1
ATOM 917 N N . ASP A 1 115 ? 20.590 -1.770 1.583 1.00 67.38 115 ASP A N 1
ATOM 918 C CA . ASP A 1 115 ? 21.082 -2.219 0.289 1.00 67.38 115 ASP A CA 1
ATOM 919 C C . ASP A 1 115 ? 20.210 -1.641 -0.836 1.00 67.38 115 ASP A C 1
ATOM 921 O O . ASP A 1 115 ? 19.136 -1.076 -0.597 1.00 67.38 115 ASP A O 1
ATOM 925 N N . ASP A 1 116 ? 20.642 -1.824 -2.083 1.00 77.12 116 ASP A N 1
ATOM 926 C CA . ASP A 1 116 ? 19.942 -1.366 -3.293 1.00 77.12 116 ASP A CA 1
ATOM 927 C C . ASP A 1 116 ? 18.456 -1.782 -3.332 1.00 77.12 116 ASP A C 1
ATOM 929 O O . ASP A 1 116 ? 17.610 -1.055 -3.859 1.00 77.12 116 ASP A O 1
ATOM 933 N N . THR A 1 117 ? 18.108 -2.911 -2.704 1.00 84.69 117 THR A N 1
ATOM 934 C CA . THR A 1 117 ? 16.730 -3.402 -2.568 1.00 84.69 117 THR A CA 1
ATOM 935 C C . THR A 1 117 ? 15.787 -2.375 -1.943 1.00 84.69 117 THR A C 1
ATOM 937 O O . THR A 1 117 ? 14.690 -2.169 -2.467 1.00 84.69 117 THR A O 1
ATOM 940 N N . ASP A 1 118 ? 16.179 -1.724 -0.844 1.00 85.38 118 ASP A N 1
ATOM 941 C CA . ASP A 1 118 ? 15.303 -0.779 -0.138 1.00 85.38 118 ASP A CA 1
ATOM 942 C C . ASP A 1 118 ? 15.004 0.439 -1.023 1.00 85.38 118 ASP A C 1
ATOM 944 O O . ASP A 1 118 ? 13.864 0.909 -1.073 1.00 85.38 118 ASP A O 1
ATOM 948 N N . SER A 1 119 ? 15.995 0.893 -1.798 1.00 88.44 119 SER A N 1
ATOM 949 C CA . SER A 1 119 ? 15.820 1.959 -2.788 1.00 88.44 119 SER A CA 1
ATOM 950 C C . SER A 1 119 ? 14.809 1.553 -3.865 1.00 88.44 119 SER A C 1
ATOM 952 O O . SER A 1 119 ? 13.807 2.242 -4.063 1.00 88.44 119 SER A O 1
ATOM 954 N N . LEU A 1 120 ? 14.984 0.382 -4.491 1.00 90.06 120 LEU A N 1
ATOM 955 C CA . LEU A 1 120 ? 14.059 -0.125 -5.514 1.00 90.06 120 LEU A CA 1
ATOM 956 C C . LEU A 1 120 ? 12.627 -0.323 -4.991 1.00 90.06 120 LEU A C 1
ATOM 958 O O . LEU A 1 120 ? 11.658 -0.026 -5.699 1.00 90.06 120 LEU A O 1
ATOM 962 N N . LEU A 1 121 ? 12.461 -0.799 -3.754 1.00 89.62 121 LEU A N 1
ATOM 963 C CA . LEU A 1 121 ? 11.145 -0.942 -3.126 1.00 89.62 121 LEU A CA 1
ATOM 964 C C . LEU A 1 121 ? 10.498 0.421 -2.850 1.00 89.62 121 LEU A C 1
ATOM 966 O O . LEU A 1 121 ? 9.293 0.580 -3.065 1.00 89.62 121 LEU A O 1
ATOM 970 N N . VAL A 1 122 ? 11.277 1.417 -2.422 1.00 91.00 122 VAL A N 1
ATOM 971 C CA . VAL A 1 122 ? 10.793 2.798 -2.286 1.00 91.00 122 VAL A CA 1
ATOM 972 C C . VAL A 1 122 ? 10.338 3.336 -3.641 1.00 91.00 122 VAL A C 1
ATOM 974 O O . VAL A 1 122 ? 9.206 3.806 -3.739 1.00 91.00 122 VAL A O 1
ATOM 977 N N . GLU A 1 123 ? 11.145 3.213 -4.695 1.00 90.31 123 GLU A N 1
ATOM 978 C CA . GLU A 1 123 ? 10.771 3.662 -6.046 1.00 90.31 123 GLU A CA 1
ATOM 979 C C . GLU A 1 123 ? 9.488 2.995 -6.544 1.00 90.31 123 GLU A C 1
ATOM 981 O O . GLU A 1 123 ? 8.550 3.658 -6.992 1.00 90.31 123 GLU A O 1
ATOM 986 N N . THR A 1 124 ? 9.401 1.674 -6.385 1.00 90.81 124 THR A N 1
ATOM 987 C CA . THR A 1 124 ? 8.220 0.892 -6.771 1.00 90.81 124 THR A CA 1
ATOM 988 C C . THR A 1 124 ? 6.972 1.370 -6.033 1.00 90.81 124 THR A C 1
ATOM 990 O O . THR A 1 124 ? 5.890 1.486 -6.622 1.00 90.81 124 THR A O 1
ATOM 993 N N . PHE A 1 125 ? 7.103 1.661 -4.737 1.00 91.50 125 PHE A N 1
ATOM 994 C CA . PHE A 1 125 ? 6.008 2.173 -3.924 1.00 91.50 125 PHE A CA 1
ATOM 995 C C . PHE A 1 125 ? 5.572 3.572 -4.359 1.00 91.50 125 PHE A C 1
ATOM 997 O O . PHE A 1 125 ? 4.373 3.822 -4.441 1.00 91.50 125 PHE A O 1
ATOM 1004 N N . LEU A 1 126 ? 6.510 4.461 -4.680 1.00 90.31 126 LEU A N 1
ATOM 1005 C CA . LEU A 1 126 ? 6.205 5.809 -5.164 1.00 90.31 126 LEU A CA 1
ATOM 1006 C C . LEU A 1 126 ? 5.511 5.783 -6.532 1.00 90.31 126 LEU A C 1
ATOM 1008 O O . LEU A 1 126 ? 4.589 6.559 -6.761 1.00 90.31 126 LEU A O 1
ATOM 1012 N N . ALA A 1 127 ? 5.912 4.869 -7.418 1.00 87.12 127 ALA A N 1
ATOM 1013 C CA . ALA A 1 127 ? 5.342 4.751 -8.759 1.00 87.12 127 ALA A CA 1
ATOM 1014 C C . ALA A 1 127 ? 3.937 4.119 -8.778 1.00 87.12 127 ALA A C 1
ATOM 1016 O O . ALA A 1 127 ? 3.115 4.457 -9.627 1.00 87.12 127 ALA A O 1
ATOM 1017 N N . SER A 1 128 ? 3.656 3.171 -7.877 1.00 84.94 128 SER A N 1
ATOM 1018 C CA . SER A 1 128 ? 2.424 2.360 -7.914 1.00 84.94 128 SER A CA 1
ATOM 1019 C C . SER A 1 128 ? 1.484 2.548 -6.719 1.00 84.94 128 SER A C 1
ATOM 1021 O O . SER A 1 128 ? 0.360 2.044 -6.736 1.00 84.94 128 SER A O 1
ATOM 1023 N N . GLY A 1 129 ? 1.943 3.197 -5.649 1.00 86.12 129 GLY A N 1
ATOM 1024 C CA . GLY A 1 129 ? 1.244 3.302 -4.365 1.00 86.12 129 GLY A CA 1
ATOM 1025 C C . GLY A 1 129 ? 1.066 1.971 -3.621 1.00 86.12 129 GLY A C 1
ATOM 1026 O O . GLY A 1 129 ? 0.311 1.858 -2.643 1.00 86.12 129 GLY A O 1
ATOM 1027 N N . ARG A 1 130 ? 1.697 0.892 -4.102 1.00 87.50 130 ARG A N 1
ATOM 1028 C CA . ARG A 1 130 ? 1.489 -0.444 -3.549 1.00 87.50 130 ARG A CA 1
ATOM 1029 C C . ARG A 1 130 ? 2.664 -1.376 -3.804 1.00 87.50 130 ARG A C 1
ATOM 1031 O O . ARG A 1 130 ? 2.948 -1.752 -4.930 1.00 87.50 130 ARG A O 1
ATOM 1038 N N . LEU A 1 131 ? 3.200 -1.928 -2.722 1.00 89.12 131 LEU A N 1
ATOM 1039 C CA . LEU A 1 131 ? 4.058 -3.106 -2.792 1.00 89.12 131 LEU A CA 1
ATOM 1040 C C . LEU A 1 131 ? 3.213 -4.382 -2.697 1.00 89.12 131 LEU A C 1
ATOM 1042 O O . LEU A 1 131 ? 2.499 -4.609 -1.718 1.00 89.12 131 LEU A O 1
ATOM 1046 N N . THR A 1 132 ? 3.255 -5.203 -3.746 1.00 88.69 132 THR A N 1
ATOM 1047 C CA . THR A 1 132 ? 2.627 -6.540 -3.768 1.00 88.69 132 THR A CA 1
ATOM 1048 C C . THR A 1 132 ? 3.578 -7.587 -3.197 1.00 88.69 132 THR A C 1
ATOM 1050 O O . THR A 1 132 ? 4.785 -7.380 -3.187 1.00 88.69 132 THR A O 1
ATOM 1053 N N . HIS A 1 133 ? 3.063 -8.743 -2.778 1.00 87.69 133 HIS A N 1
ATOM 1054 C CA . HIS A 1 133 ? 3.910 -9.832 -2.279 1.00 87.69 133 HIS A CA 1
ATOM 1055 C C . HIS A 1 133 ? 4.941 -10.328 -3.308 1.00 87.69 133 HIS A C 1
ATOM 1057 O O . HIS A 1 133 ? 6.004 -10.786 -2.909 1.00 87.69 133 HIS A O 1
ATOM 1063 N N . VAL A 1 134 ? 4.664 -10.188 -4.611 1.00 89.25 134 VAL A N 1
ATOM 1064 C CA . VAL A 1 134 ? 5.627 -10.511 -5.676 1.00 89.25 134 VAL A CA 1
ATOM 1065 C C . VAL A 1 134 ? 6.821 -9.560 -5.630 1.00 89.25 134 VAL A C 1
ATOM 1067 O O . VAL A 1 134 ? 7.950 -10.026 -5.660 1.00 89.25 134 VAL A O 1
ATOM 1070 N N . HIS A 1 135 ? 6.597 -8.252 -5.461 1.00 89.81 135 HIS A N 1
ATOM 1071 C CA . HIS A 1 135 ? 7.694 -7.287 -5.303 1.00 89.81 135 HIS A CA 1
ATOM 1072 C C . HIS A 1 135 ? 8.571 -7.618 -4.090 1.00 89.81 135 HIS A C 1
ATOM 1074 O O . HIS A 1 135 ? 9.789 -7.530 -4.173 1.00 89.81 135 HIS A O 1
ATOM 1080 N N . TRP A 1 136 ? 7.956 -8.057 -2.987 1.00 86.44 136 TRP A N 1
ATOM 1081 C CA . TRP A 1 136 ? 8.692 -8.532 -1.813 1.00 86.44 136 TRP A CA 1
ATOM 1082 C C . TRP A 1 136 ? 9.523 -9.769 -2.132 1.00 86.44 136 TRP A C 1
ATOM 1084 O O . TRP A 1 136 ? 10.706 -9.803 -1.834 1.00 86.44 136 TRP A O 1
ATOM 1094 N N . LEU A 1 137 ? 8.939 -10.770 -2.786 1.00 87.06 137 LEU A N 1
ATOM 1095 C CA . LEU A 1 137 ? 9.682 -11.976 -3.135 1.00 87.06 137 LEU A CA 1
ATOM 1096 C C . LEU A 1 137 ? 10.851 -11.683 -4.088 1.00 87.06 137 LEU A C 1
ATOM 1098 O O . LEU A 1 137 ? 11.934 -12.227 -3.914 1.00 87.06 137 LEU A O 1
ATOM 1102 N N . MET A 1 138 ? 10.668 -10.791 -5.058 1.00 89.44 138 MET A N 1
ATOM 1103 C CA . MET A 1 138 ? 11.756 -10.425 -5.967 1.00 89.44 138 MET A CA 1
ATOM 1104 C C . MET A 1 138 ? 12.818 -9.555 -5.285 1.00 89.44 138 MET A C 1
ATOM 1106 O O . MET A 1 138 ? 13.982 -9.613 -5.667 1.00 89.44 138 MET A O 1
ATOM 1110 N N . GLY A 1 139 ? 12.457 -8.809 -4.235 1.00 87.81 139 GLY A N 1
ATOM 1111 C CA . GLY A 1 139 ? 13.378 -7.964 -3.470 1.00 87.81 139 GLY A CA 1
ATOM 1112 C C . GLY A 1 139 ? 14.501 -8.713 -2.744 1.00 87.81 139 GLY A C 1
ATOM 1113 O O . GLY A 1 139 ? 15.500 -8.090 -2.397 1.00 87.81 139 GLY A O 1
ATOM 1114 N N . TYR A 1 140 ? 14.413 -10.039 -2.577 1.00 86.12 140 TYR A N 1
ATOM 1115 C CA . TYR A 1 140 ? 15.552 -10.841 -2.101 1.00 86.12 140 TYR A CA 1
ATOM 1116 C C . TYR A 1 140 ? 16.768 -10.767 -3.035 1.00 86.12 140 TYR A C 1
ATOM 1118 O O . TYR A 1 140 ? 17.895 -10.979 -2.592 1.00 86.12 140 TYR A O 1
ATOM 1126 N N . HIS A 1 141 ? 16.549 -10.435 -4.309 1.00 88.94 141 HIS A N 1
ATOM 1127 C CA . HIS A 1 141 ? 17.592 -10.272 -5.312 1.00 88.94 141 HIS A CA 1
ATOM 1128 C C . HIS A 1 141 ? 17.376 -8.940 -6.056 1.00 88.94 141 HIS A C 1
ATOM 1130 O O . HIS A 1 141 ? 16.604 -8.905 -7.015 1.00 88.94 141 HIS A O 1
ATOM 1136 N N . PRO A 1 142 ? 18.039 -7.833 -5.663 1.00 89.00 142 PRO A N 1
ATOM 1137 C CA . PRO A 1 142 ? 17.744 -6.493 -6.190 1.00 89.00 142 PRO A CA 1
ATOM 1138 C C . PRO A 1 142 ? 17.866 -6.390 -7.715 1.00 89.00 142 PRO A C 1
ATOM 1140 O O . PRO A 1 142 ? 16.989 -5.824 -8.361 1.00 89.00 142 PRO A O 1
ATOM 1143 N N . GLN A 1 143 ? 18.891 -7.015 -8.301 1.00 91.19 143 GLN A N 1
ATOM 1144 C CA . GLN A 1 143 ? 19.079 -7.072 -9.758 1.00 91.19 143 GLN A CA 1
ATOM 1145 C C . GLN A 1 143 ? 17.909 -7.781 -10.459 1.00 91.19 143 GLN A C 1
ATOM 1147 O O . GLN A 1 143 ? 17.449 -7.358 -11.516 1.00 91.19 143 GLN A O 1
ATOM 1152 N N . TYR A 1 144 ? 17.381 -8.846 -9.846 1.00 92.56 144 TYR A N 1
ATOM 1153 C CA . TYR A 1 144 ? 16.217 -9.550 -10.376 1.00 92.56 144 TYR A CA 1
ATOM 1154 C C . TYR A 1 144 ? 14.951 -8.699 -10.251 1.00 92.56 144 TYR A C 1
ATOM 1156 O O . TYR A 1 144 ? 14.157 -8.643 -11.190 1.00 92.56 144 TYR A O 1
ATOM 1164 N N . LEU A 1 145 ? 14.763 -8.015 -9.115 1.00 91.88 145 LEU A N 1
ATOM 1165 C CA . LEU A 1 145 ? 13.648 -7.088 -8.920 1.00 91.88 145 LEU A CA 1
ATOM 1166 C C . LEU A 1 145 ? 13.657 -5.982 -9.981 1.00 91.88 145 LEU A C 1
ATOM 1168 O O . LEU A 1 145 ? 12.610 -5.697 -10.555 1.00 91.88 145 LEU A O 1
ATOM 1172 N N . GLU A 1 146 ? 14.816 -5.402 -10.279 1.00 92.44 146 GLU A N 1
ATOM 1173 C CA . GLU A 1 146 ? 14.958 -4.382 -11.319 1.00 92.44 146 GLU A CA 1
ATOM 1174 C C . GLU A 1 146 ? 14.533 -4.910 -12.697 1.00 92.44 146 GLU A C 1
ATOM 1176 O O . GLU A 1 146 ? 13.658 -4.331 -13.350 1.00 92.44 146 GLU A O 1
ATOM 1181 N N . CYS A 1 147 ? 15.085 -6.054 -13.123 1.00 94.69 147 CYS A N 1
ATOM 1182 C CA . CYS A 1 147 ? 14.702 -6.697 -14.381 1.00 94.69 147 CYS A CA 1
ATOM 1183 C C . CYS A 1 147 ? 13.202 -7.021 -14.422 1.00 94.69 147 CYS A C 1
ATOM 1185 O O . CYS A 1 147 ? 12.551 -6.798 -15.446 1.00 94.69 147 CYS A O 1
ATOM 1187 N N . PHE A 1 148 ? 12.642 -7.515 -13.316 1.00 94.44 148 PHE A N 1
ATOM 1188 C CA . PHE A 1 148 ? 11.219 -7.821 -13.191 1.00 94.44 148 PHE A CA 1
ATOM 1189 C C . PHE A 1 148 ? 10.351 -6.569 -13.355 1.00 94.44 148 PHE A C 1
ATOM 1191 O O . PHE A 1 148 ? 9.399 -6.590 -14.134 1.00 94.44 148 PHE A O 1
ATOM 1198 N N . LEU A 1 149 ? 10.680 -5.475 -12.663 1.00 92.88 149 LEU A N 1
ATOM 1199 C CA . LEU A 1 149 ? 9.940 -4.212 -12.729 1.00 92.88 149 LEU A CA 1
ATOM 1200 C C . LEU A 1 149 ? 9.960 -3.623 -14.138 1.00 92.88 149 LEU A C 1
ATOM 1202 O O . LEU A 1 149 ? 8.905 -3.258 -14.661 1.00 92.88 149 LEU A O 1
ATOM 1206 N N . ASN A 1 150 ? 11.136 -3.593 -14.767 1.00 94.12 150 ASN A N 1
ATOM 1207 C CA . ASN A 1 150 ? 11.297 -3.116 -16.137 1.00 94.12 150 ASN A CA 1
ATOM 1208 C C . ASN A 1 150 ? 10.487 -3.976 -17.110 1.00 94.12 150 ASN A C 1
ATOM 1210 O O . ASN A 1 150 ? 9.696 -3.452 -17.892 1.00 94.12 150 ASN A O 1
ATOM 1214 N N . THR A 1 151 ? 10.610 -5.301 -17.017 1.00 95.00 151 THR A N 1
ATOM 1215 C CA . THR A 1 151 ? 9.863 -6.231 -17.877 1.00 95.00 151 THR A CA 1
ATOM 1216 C C . THR A 1 151 ? 8.358 -6.072 -17.691 1.00 95.00 151 THR A C 1
ATOM 1218 O O . THR A 1 151 ? 7.622 -5.970 -18.669 1.00 95.00 151 THR A O 1
ATOM 1221 N N . HIS A 1 152 ? 7.885 -5.993 -16.445 1.00 92.94 152 HIS A N 1
ATOM 1222 C CA . HIS A 1 152 ? 6.473 -5.786 -16.139 1.00 92.94 152 HIS A CA 1
ATOM 1223 C C . HIS A 1 152 ? 5.960 -4.451 -16.692 1.00 92.94 152 HIS A C 1
ATOM 1225 O O . HIS A 1 152 ? 4.868 -4.399 -17.258 1.00 92.94 152 HIS A O 1
ATOM 1231 N N . PHE A 1 153 ? 6.747 -3.379 -16.567 1.00 92.81 153 PHE A N 1
ATOM 1232 C CA . PHE A 1 153 ? 6.408 -2.078 -17.130 1.00 92.81 153 PHE A CA 1
ATOM 1233 C C . PHE A 1 153 ? 6.294 -2.137 -18.655 1.00 92.81 153 PHE A C 1
ATOM 1235 O O . PHE A 1 153 ? 5.271 -1.714 -19.190 1.00 92.81 153 PHE A O 1
ATOM 1242 N N . TYR A 1 154 ? 7.282 -2.701 -19.354 1.00 94.00 154 TYR A N 1
ATOM 1243 C CA . TYR A 1 154 ? 7.246 -2.790 -20.815 1.00 94.00 154 TYR A CA 1
ATOM 1244 C C . TYR A 1 154 ? 6.126 -3.693 -21.324 1.00 94.00 154 TYR A C 1
ATOM 1246 O O . TYR A 1 154 ? 5.436 -3.342 -22.281 1.00 94.00 154 TYR A O 1
ATOM 1254 N N . LEU A 1 155 ? 5.895 -4.821 -20.651 1.00 94.31 155 LEU A N 1
ATOM 1255 C CA . LEU A 1 155 ? 4.845 -5.753 -21.033 1.00 94.31 155 LEU A CA 1
ATOM 1256 C C . LEU A 1 155 ? 3.460 -5.142 -20.822 1.00 94.31 155 LEU A C 1
ATOM 1258 O O . LEU A 1 155 ? 2.628 -5.208 -21.721 1.00 94.31 155 LEU A O 1
ATOM 1262 N N . MET A 1 156 ? 3.211 -4.522 -19.665 1.00 92.69 156 MET A N 1
ATOM 1263 C CA . MET A 1 156 ? 1.863 -4.095 -19.286 1.00 92.69 156 MET A CA 1
ATOM 1264 C C . MET A 1 156 ? 1.565 -2.634 -19.604 1.00 92.69 156 MET A C 1
ATOM 1266 O O . MET A 1 156 ? 0.469 -2.352 -20.064 1.00 92.69 156 MET A O 1
ATOM 1270 N N . ARG A 1 157 ? 2.488 -1.702 -19.349 1.00 90.75 157 ARG A N 1
ATOM 1271 C CA . ARG A 1 157 ? 2.198 -0.254 -19.320 1.00 90.75 157 ARG A CA 1
ATOM 1272 C C . ARG A 1 157 ? 2.834 0.560 -20.437 1.00 90.75 157 ARG A C 1
ATOM 1274 O O . ARG A 1 157 ? 2.281 1.597 -20.782 1.00 90.75 157 ARG A O 1
ATOM 1281 N N . ALA A 1 158 ? 3.978 0.139 -20.968 1.00 93.25 158 ALA A N 1
ATOM 1282 C CA . ALA A 1 158 ? 4.631 0.882 -22.036 1.00 93.25 158 ALA A CA 1
ATOM 1283 C C . ALA A 1 158 ? 3.819 0.832 -23.336 1.00 93.25 158 ALA A C 1
ATOM 1285 O O . ALA A 1 158 ? 3.083 -0.129 -23.600 1.00 93.25 158 ALA A O 1
ATOM 1286 N N . GLU A 1 159 ? 4.008 1.853 -24.168 1.00 93.81 159 GLU A N 1
ATOM 1287 C CA . GLU A 1 159 ? 3.496 1.883 -25.536 1.00 93.81 159 GLU A CA 1
ATOM 1288 C C . GLU A 1 159 ? 3.911 0.616 -26.290 1.00 93.81 159 GLU A C 1
ATOM 1290 O O . GLU A 1 159 ? 5.043 0.141 -26.187 1.00 93.81 159 GLU A O 1
ATOM 1295 N N . GLY A 1 160 ? 2.970 0.030 -27.020 1.00 93.06 160 GLY A N 1
ATOM 1296 C CA . GLY A 1 160 ? 3.188 -1.245 -27.687 1.00 93.06 160 GLY A CA 1
ATOM 1297 C C . GLY A 1 160 ? 2.011 -1.640 -28.572 1.00 93.06 160 GLY A C 1
ATOM 1298 O O . GLY A 1 160 ? 0.989 -0.958 -28.582 1.00 93.06 160 GLY A O 1
ATOM 1299 N N . PRO A 1 161 ? 2.132 -2.752 -29.311 1.00 95.25 161 PRO A N 1
ATOM 1300 C CA . PRO A 1 161 ? 1.191 -3.112 -30.373 1.00 95.25 161 PRO A CA 1
ATOM 1301 C C . PRO A 1 161 ? -0.208 -3.494 -29.867 1.00 95.25 161 PRO A C 1
ATOM 1303 O O . PRO A 1 161 ? -1.173 -3.429 -30.621 1.00 95.25 161 PRO A O 1
ATOM 1306 N N . LEU A 1 162 ? -0.327 -3.899 -28.599 1.00 95.31 162 LEU A N 1
ATOM 1307 C CA . LEU A 1 162 ? -1.593 -4.264 -27.965 1.00 95.31 162 LEU A CA 1
ATOM 1308 C C . LEU A 1 162 ? -2.034 -3.179 -26.982 1.00 95.31 162 LEU A C 1
ATOM 1310 O O . LEU A 1 162 ? -1.206 -2.613 -26.267 1.00 95.31 162 LEU A O 1
ATOM 1314 N N . GLN A 1 163 ? -3.341 -2.942 -26.887 1.00 95.12 163 GLN A N 1
ATOM 1315 C CA . GLN A 1 163 ? -3.922 -2.076 -25.857 1.00 95.12 163 GLN A CA 1
ATOM 1316 C C . GLN A 1 163 ? -3.786 -2.701 -24.456 1.00 95.12 163 GLN A C 1
ATOM 1318 O O . GLN A 1 163 ? -3.676 -3.923 -24.319 1.00 95.12 163 GLN A O 1
ATOM 1323 N N . PHE A 1 164 ? -3.835 -1.867 -23.411 1.00 94.44 164 PHE A N 1
ATOM 1324 C CA . PHE A 1 164 ? -3.702 -2.291 -22.010 1.00 94.44 164 PHE A CA 1
ATOM 1325 C C . PHE A 1 164 ? -4.687 -3.403 -21.620 1.00 94.44 164 PHE A C 1
ATOM 1327 O O . PHE A 1 164 ? -4.296 -4.391 -20.995 1.00 94.44 164 PHE A O 1
ATOM 1334 N N . ASP A 1 165 ? -5.945 -3.278 -22.041 1.00 96.12 165 ASP A N 1
ATOM 1335 C CA . ASP A 1 165 ? -7.006 -4.215 -21.662 1.00 96.12 165 ASP A CA 1
ATOM 1336 C C . ASP A 1 165 ? -6.772 -5.613 -22.245 1.00 96.12 165 ASP A C 1
ATOM 1338 O O . ASP A 1 165 ? -6.948 -6.616 -21.556 1.00 96.12 165 ASP A O 1
ATOM 1342 N N . TRP A 1 166 ? -6.278 -5.691 -23.483 1.00 96.69 166 TRP A N 1
ATOM 1343 C CA . TRP A 1 166 ? -5.938 -6.958 -24.134 1.00 96.69 166 TRP A CA 1
ATOM 1344 C C . TRP A 1 166 ? -4.748 -7.639 -23.465 1.00 96.69 166 TRP A C 1
ATOM 1346 O O . TRP A 1 166 ? -4.756 -8.854 -23.282 1.00 96.69 166 TRP A O 1
ATOM 1356 N N . ARG A 1 167 ? -3.744 -6.862 -23.042 1.00 96.94 167 ARG A N 1
ATOM 1357 C CA . ARG A 1 167 ? -2.608 -7.385 -22.268 1.00 96.94 167 ARG A CA 1
ATOM 1358 C C . ARG A 1 167 ? -3.078 -7.958 -20.931 1.00 96.94 167 ARG A C 1
ATOM 1360 O O . ARG A 1 167 ? -2.647 -9.042 -20.549 1.00 96.94 167 ARG A O 1
ATOM 1367 N N . CYS A 1 168 ? -3.993 -7.265 -20.248 1.00 95.44 168 CYS A N 1
ATOM 1368 C CA . CYS A 1 168 ? -4.604 -7.759 -19.014 1.00 95.44 168 CYS A CA 1
ATOM 1369 C C . CYS A 1 168 ? -5.419 -9.032 -19.248 1.00 95.44 168 CYS A C 1
ATOM 1371 O O . CYS A 1 168 ? -5.323 -9.958 -18.450 1.00 95.44 168 CYS A O 1
ATOM 1373 N N . TYR A 1 169 ? -6.181 -9.099 -20.341 1.00 97.25 169 TYR A N 1
ATOM 1374 C CA . TYR A 1 169 ? -6.956 -10.285 -20.690 1.00 97.25 169 TYR A CA 1
ATOM 1375 C C . TYR A 1 169 ? -6.052 -11.497 -20.947 1.00 97.25 169 TYR A C 1
ATOM 1377 O O . TYR A 1 169 ? -6.282 -12.555 -20.372 1.00 97.25 169 TYR A O 1
ATOM 1385 N N . ILE A 1 170 ? -4.974 -11.330 -21.721 1.00 96.75 170 ILE A N 1
ATOM 1386 C CA . ILE A 1 170 ? -3.983 -12.392 -21.965 1.00 96.75 170 ILE A CA 1
ATOM 1387 C C . ILE A 1 170 ? -3.327 -12.857 -20.660 1.00 96.75 170 ILE A C 1
ATOM 1389 O O . ILE A 1 170 ? -3.094 -14.043 -20.503 1.00 96.75 170 ILE A O 1
ATOM 1393 N N . ALA A 1 171 ? -3.051 -11.951 -19.718 1.00 95.12 171 ALA A N 1
ATOM 1394 C CA . ALA A 1 171 ? -2.471 -12.317 -18.425 1.00 95.12 171 ALA A CA 1
ATOM 1395 C C . ALA A 1 171 ? -3.427 -13.114 -17.512 1.00 95.12 171 ALA A C 1
ATOM 1397 O O . ALA A 1 171 ? -2.972 -13.699 -16.530 1.00 95.12 171 ALA A O 1
ATOM 1398 N N . ILE A 1 172 ? -4.736 -13.083 -17.788 1.00 96.56 172 ILE A N 1
ATOM 1399 C CA . ILE A 1 172 ? -5.758 -13.849 -17.058 1.00 96.56 172 ILE A CA 1
ATOM 1400 C C . ILE A 1 172 ? -5.948 -15.250 -17.660 1.00 96.56 172 ILE A C 1
ATOM 1402 O O . ILE A 1 172 ? -6.280 -16.167 -16.908 1.00 96.56 172 ILE A O 1
ATOM 1406 N N . LEU A 1 173 ? -5.784 -15.394 -18.982 1.00 95.56 173 LEU A N 1
ATOM 1407 C CA . LEU A 1 173 ? -5.875 -16.671 -19.704 1.00 95.56 173 LEU A CA 1
ATOM 1408 C C . LEU A 1 173 ? -4.758 -17.642 -19.299 1.00 95.56 173 LEU A C 1
ATOM 1410 O O . LEU A 1 173 ? -5.081 -18.845 -19.180 1.00 95.56 173 LEU A O 1
#